Protein AF-A0A660M1A4-F1 (afdb_monomer_lite)

Structure (mmCIF, N/CA/C/O backbone):
data_AF-A0A660M1A4-F1
#
_entry.id   AF-A0A660M1A4-F1
#
loop_
_atom_site.group_PDB
_atom_site.id
_atom_site.type_symbol
_atom_site.label_atom_id
_atom_site.label_alt_id
_atom_site.label_comp_id
_atom_site.label_asym_id
_atom_site.label_entity_id
_atom_site.label_seq_id
_atom_site.pdbx_PDB_ins_code
_atom_site.Cartn_x
_atom_site.Cartn_y
_atom_site.Cartn_z
_atom_site.occupancy
_atom_site.B_iso_or_equiv
_atom_site.auth_seq_id
_atom_site.auth_comp_id
_atom_site.auth_asym_id
_atom_site.auth_atom_id
_atom_site.pdbx_PDB_model_num
ATOM 1 N N . MET A 1 1 ? 12.547 -5.404 16.496 1.00 49.41 1 MET A N 1
ATOM 2 C CA . MET A 1 1 ? 11.468 -6.348 16.134 1.00 49.41 1 MET A CA 1
ATOM 3 C C . MET A 1 1 ? 10.603 -5.686 15.074 1.00 49.41 1 MET A C 1
ATOM 5 O O . MET A 1 1 ? 9.869 -4.766 15.401 1.00 49.41 1 MET A O 1
ATOM 9 N N . THR A 1 2 ? 10.741 -6.063 13.805 1.00 57.44 2 THR A N 1
ATOM 10 C CA . THR A 1 2 ? 9.847 -5.602 12.730 1.00 57.44 2 THR A CA 1
ATOM 11 C C . THR A 1 2 ? 8.549 -6.396 12.840 1.00 57.44 2 THR A C 1
ATOM 13 O O . THR A 1 2 ? 8.504 -7.569 12.477 1.00 57.44 2 THR A O 1
ATOM 16 N N . ALA A 1 3 ? 7.523 -5.799 13.444 1.00 80.88 3 ALA A N 1
ATOM 17 C CA . ALA A 1 3 ? 6.221 -6.438 13.565 1.00 80.88 3 ALA A CA 1
ATOM 18 C C . ALA A 1 3 ? 5.537 -6.446 12.193 1.00 80.88 3 ALA A C 1
ATOM 20 O O . ALA A 1 3 ? 5.321 -5.393 11.597 1.00 80.88 3 ALA A O 1
ATOM 21 N N . ILE A 1 4 ? 5.215 -7.639 11.696 1.00 90.69 4 ILE A N 1
ATOM 22 C CA . ILE A 1 4 ? 4.364 -7.801 10.520 1.00 90.69 4 ILE A CA 1
ATOM 23 C C . ILE A 1 4 ? 2.919 -7.603 10.982 1.00 90.69 4 ILE A C 1
ATOM 25 O O . ILE A 1 4 ? 2.434 -8.339 11.839 1.00 90.69 4 ILE A O 1
ATOM 29 N N . GLU A 1 5 ? 2.237 -6.613 10.418 1.00 93.00 5 GLU A N 1
ATOM 30 C CA . GLU A 1 5 ? 0.866 -6.247 10.774 1.00 93.00 5 GLU A CA 1
ATOM 31 C C . GLU A 1 5 ? -0.054 -6.496 9.576 1.00 93.00 5 GLU A C 1
ATOM 33 O O . GLU A 1 5 ? 0.141 -5.914 8.506 1.00 93.00 5 GLU A O 1
ATOM 38 N N . ARG A 1 6 ? -1.073 -7.347 9.743 1.00 95.88 6 ARG A N 1
ATOM 39 C CA . ARG A 1 6 ? -2.158 -7.496 8.763 1.00 95.88 6 ARG A CA 1
ATOM 40 C C . ARG A 1 6 ? -3.344 -6.658 9.213 1.00 95.88 6 ARG A C 1
ATOM 42 O O . ARG A 1 6 ? -3.854 -6.867 10.308 1.00 95.88 6 ARG A O 1
ATOM 49 N N . THR A 1 7 ? -3.793 -5.735 8.373 1.00 96.75 7 THR A N 1
ATOM 50 C CA . THR A 1 7 ? -4.888 -4.824 8.718 1.00 96.75 7 THR A CA 1
ATOM 51 C C . THR A 1 7 ? -5.647 -4.372 7.477 1.00 96.75 7 THR A C 1
ATOM 53 O O . THR A 1 7 ? -5.137 -4.461 6.357 1.00 96.75 7 THR A O 1
ATOM 56 N N . LYS A 1 8 ? -6.875 -3.885 7.663 1.00 97.50 8 LYS A N 1
ATOM 57 C CA . LYS A 1 8 ? -7.603 -3.193 6.595 1.00 97.50 8 LYS A CA 1
ATOM 58 C C . LYS A 1 8 ? -7.116 -1.755 6.505 1.00 97.50 8 LYS A C 1
ATOM 60 O O . LYS A 1 8 ? -6.846 -1.124 7.525 1.00 97.50 8 LYS A O 1
ATOM 65 N N . ALA A 1 9 ? -7.029 -1.228 5.293 1.00 98.12 9 ALA A N 1
ATOM 66 C CA . ALA A 1 9 ? -6.623 0.146 5.073 1.00 98.12 9 ALA A CA 1
ATOM 67 C C . ALA A 1 9 ? -7.359 0.792 3.902 1.00 98.12 9 ALA A C 1
ATOM 69 O O . ALA A 1 9 ? -7.680 0.119 2.927 1.00 98.12 9 ALA A O 1
ATOM 70 N N . ILE A 1 10 ? -7.564 2.106 3.976 1.00 98.44 10 ILE A N 1
ATOM 71 C CA . ILE A 1 10 ? -8.031 2.925 2.851 1.00 98.44 10 ILE A CA 1
ATOM 72 C C . ILE A 1 10 ? -6.839 3.670 2.255 1.00 98.44 10 ILE A C 1
ATOM 74 O O . ILE A 1 10 ? -6.091 4.325 2.984 1.00 98.44 10 ILE A O 1
ATOM 78 N N . VAL A 1 11 ? -6.661 3.605 0.936 1.00 98.25 11 VAL A N 1
ATOM 79 C CA . VAL A 1 11 ? -5.599 4.354 0.246 1.00 98.25 11 VAL A CA 1
ATOM 80 C C .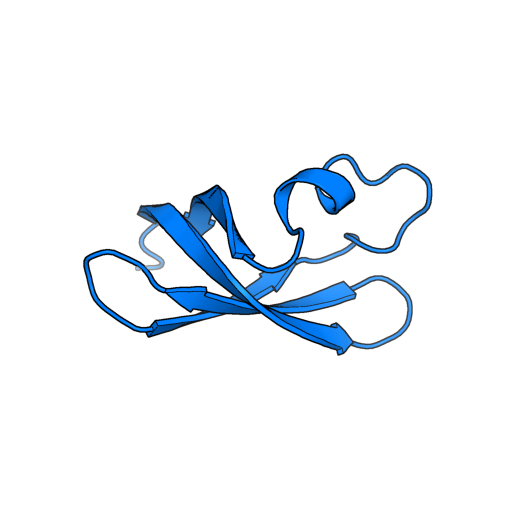 VAL A 1 11 ? -6.007 5.819 0.087 1.00 98.25 11 VAL A C 1
ATOM 82 O O . VAL A 1 11 ? -6.870 6.149 -0.718 1.00 98.25 11 VAL A O 1
ATOM 85 N N . LEU A 1 12 ? -5.357 6.718 0.821 1.00 98.44 12 LEU A N 1
ATOM 86 C CA . LEU A 1 12 ? -5.633 8.157 0.778 1.00 98.44 12 LEU A CA 1
ATOM 87 C C . LEU A 1 12 ? -4.811 8.895 -0.284 1.00 98.44 12 LEU A C 1
ATOM 89 O O . LEU A 1 12 ? -5.267 9.876 -0.862 1.00 98.44 12 LEU A O 1
ATOM 93 N N . ARG A 1 13 ? -3.571 8.453 -0.523 1.00 98.38 13 ARG A N 1
ATOM 94 C CA . ARG A 1 13 ? -2.645 9.086 -1.472 1.00 98.38 13 ARG A CA 1
ATOM 95 C C . ARG A 1 13 ? -1.750 8.050 -2.128 1.00 98.38 13 ARG A C 1
ATOM 97 O O . ARG A 1 13 ? -1.367 7.068 -1.494 1.00 98.38 13 ARG A O 1
ATOM 104 N N . ARG A 1 14 ? -1.376 8.323 -3.380 1.00 97.75 14 ARG A N 1
ATOM 105 C CA . ARG A 1 14 ? -0.400 7.558 -4.160 1.00 97.75 14 ARG A CA 1
ATOM 106 C C . ARG A 1 14 ? 0.602 8.522 -4.772 1.00 97.75 14 ARG A C 1
ATOM 108 O O . ARG A 1 14 ? 0.214 9.385 -5.552 1.00 97.75 14 ARG A O 1
ATOM 115 N N . THR A 1 15 ? 1.871 8.350 -4.446 1.00 98.12 15 THR A N 1
ATOM 116 C CA . THR A 1 15 ? 2.962 9.141 -5.015 1.00 98.12 15 THR A CA 1
ATOM 117 C C . THR A 1 15 ? 3.893 8.198 -5.754 1.00 98.12 15 THR A C 1
ATOM 119 O O . THR A 1 15 ? 4.360 7.224 -5.169 1.00 98.12 15 THR A O 1
ATOM 122 N N . ASN A 1 16 ? 4.162 8.454 -7.035 1.00 98.06 16 ASN A N 1
ATOM 123 C CA . ASN A 1 16 ? 5.161 7.679 -7.771 1.00 98.06 16 ASN A CA 1
ATOM 124 C C . ASN A 1 16 ? 6.540 7.899 -7.138 1.00 98.06 16 ASN A C 1
ATOM 126 O O . ASN A 1 16 ? 6.913 9.032 -6.843 1.00 98.06 16 ASN A O 1
ATOM 130 N N . TYR A 1 17 ? 7.277 6.814 -6.924 1.00 98.00 17 TYR A N 1
ATOM 131 C CA . TYR A 1 17 ? 8.617 6.848 -6.353 1.00 98.00 17 TYR A CA 1
ATOM 132 C C . TYR A 1 17 ? 9.561 6.050 -7.247 1.00 98.00 17 TYR A C 1
ATOM 134 O O . TYR A 1 17 ? 9.351 4.858 -7.479 1.00 98.00 17 TYR A O 1
ATOM 142 N N . GLY A 1 18 ? 10.567 6.731 -7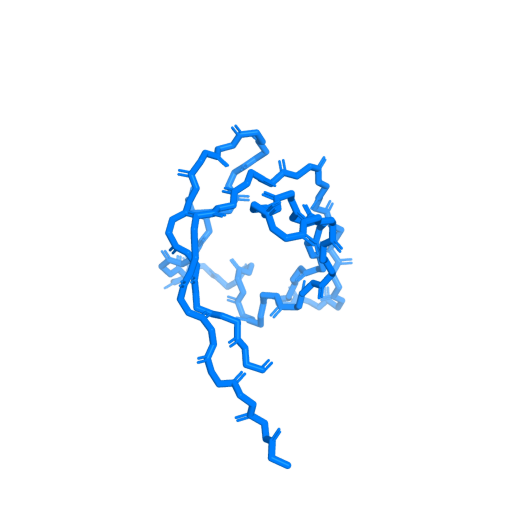.796 1.00 96.88 18 GLY A N 1
ATOM 143 C CA . GLY A 1 18 ? 11.434 6.163 -8.824 1.00 96.88 18 GLY A CA 1
ATOM 144 C C . GLY A 1 18 ? 10.647 5.602 -10.014 1.00 96.88 18 GLY A C 1
ATOM 145 O O . GLY A 1 18 ? 9.549 6.058 -10.352 1.00 96.88 18 GLY A O 1
ATOM 146 N N . GLU A 1 19 ? 11.206 4.578 -10.650 1.00 97.00 19 GLU A N 1
ATOM 147 C CA . GLU A 1 19 ? 10.629 3.990 -11.861 1.00 97.00 19 GLU A CA 1
ATOM 148 C C . GLU A 1 19 ? 9.522 2.973 -11.572 1.00 97.00 19 GLU A C 1
ATOM 150 O O . GLU A 1 19 ? 8.524 2.916 -12.289 1.00 97.00 19 GLU A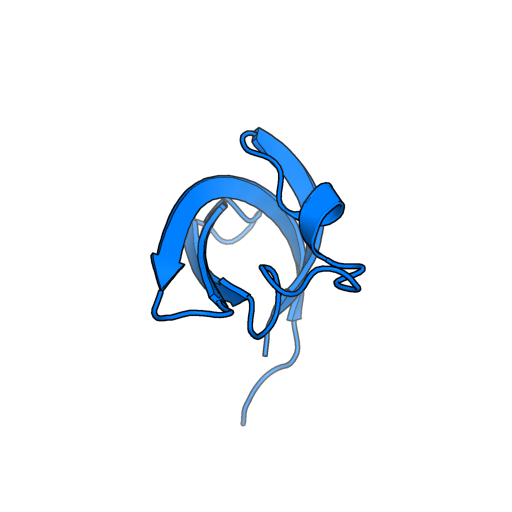 O 1
ATOM 155 N N . ALA A 1 20 ? 9.667 2.182 -10.507 1.00 98.00 20 ALA A N 1
ATOM 156 C CA . ALA A 1 20 ? 8.855 0.984 -10.307 1.00 98.00 20 ALA A CA 1
ATOM 157 C C . ALA A 1 20 ? 7.917 1.039 -9.091 1.00 98.00 20 ALA A C 1
ATOM 159 O O . ALA A 1 20 ? 7.050 0.171 -8.970 1.00 98.00 20 ALA A O 1
ATOM 160 N N . ASP A 1 21 ? 8.035 2.039 -8.214 1.00 98.31 21 ASP A N 1
ATOM 161 C CA . ASP A 1 21 ? 7.416 2.003 -6.886 1.00 98.31 21 ASP A CA 1
ATOM 162 C C . ASP A 1 21 ? 6.380 3.119 -6.691 1.00 98.31 21 ASP A C 1
ATOM 164 O O . ASP A 1 21 ? 6.291 4.085 -7.460 1.00 98.31 21 ASP A O 1
ATOM 168 N N . ARG A 1 22 ? 5.580 2.992 -5.627 1.00 98.00 22 ARG A N 1
ATOM 169 C CA . ARG A 1 22 ? 4.750 4.083 -5.101 1.00 98.00 22 ARG A CA 1
ATOM 170 C C . ARG A 1 22 ? 4.869 4.179 -3.587 1.00 98.00 22 ARG A C 1
ATOM 172 O O . ARG A 1 22 ? 4.904 3.161 -2.901 1.00 98.00 22 ARG A O 1
ATOM 179 N N . ILE A 1 23 ? 4.855 5.402 -3.072 1.00 98.25 23 ILE A N 1
ATOM 180 C CA . ILE A 1 23 ? 4.605 5.689 -1.659 1.00 98.25 23 ILE A CA 1
ATOM 181 C C . ILE A 1 23 ? 3.098 5.876 -1.484 1.00 98.25 23 ILE A C 1
ATOM 183 O O . ILE A 1 23 ? 2.460 6.612 -2.241 1.00 98.25 23 ILE A O 1
ATOM 187 N N . LEU A 1 24 ? 2.533 5.190 -0.496 1.00 98.06 24 LEU A N 1
ATOM 188 C CA . LEU A 1 24 ? 1.117 5.197 -0.167 1.00 98.06 24 LEU A CA 1
ATOM 189 C C . LEU A 1 24 ? 0.898 5.861 1.185 1.00 98.06 24 LEU A C 1
ATOM 191 O O . LEU A 1 24 ? 1.620 5.586 2.143 1.00 98.06 24 LEU A O 1
ATOM 195 N N . THR A 1 25 ? -0.149 6.673 1.271 1.00 98.38 25 THR A N 1
ATOM 196 C CA . THR A 1 25 ? -0.735 7.066 2.555 1.00 98.38 25 THR A CA 1
ATOM 197 C C . THR A 1 25 ? -1.966 6.207 2.788 1.00 98.38 25 THR A C 1
ATOM 199 O O . THR A 1 25 ? -2.871 6.196 1.957 1.00 98.38 25 THR A O 1
ATOM 202 N N . LEU A 1 26 ? -1.982 5.483 3.901 1.00 98.31 26 LEU A N 1
ATOM 203 C CA . LEU A 1 26 ? -3.002 4.509 4.262 1.00 98.31 26 LEU A CA 1
ATOM 204 C C . LEU A 1 26 ? -3.702 4.951 5.546 1.00 98.31 26 LEU A C 1
ATOM 206 O O . LEU A 1 26 ? -3.030 5.267 6.525 1.00 98.31 26 LEU A O 1
ATOM 210 N N . LEU A 1 27 ? -5.031 4.939 5.568 1.00 98.50 27 LEU A N 1
ATOM 211 C CA . LEU A 1 27 ? -5.805 5.056 6.801 1.00 98.50 27 LEU A CA 1
ATOM 212 C C . LEU A 1 27 ? -6.117 3.658 7.329 1.00 98.50 27 LEU A C 1
ATOM 214 O O . LEU A 1 27 ? -6.828 2.908 6.667 1.00 98.50 27 LEU A O 1
ATOM 218 N N . THR A 1 28 ? -5.588 3.318 8.499 1.00 97.44 28 THR A N 1
ATOM 219 C CA . THR A 1 28 ? -5.818 2.039 9.194 1.00 97.44 28 THR A CA 1
ATOM 220 C C . THR A 1 28 ? -6.662 2.269 10.458 1.00 97.44 28 THR A C 1
ATOM 222 O O . THR A 1 28 ? -6.769 3.417 10.898 1.00 97.44 28 THR A O 1
ATOM 225 N N . PRO A 1 29 ? -7.210 1.221 11.107 1.00 97.25 29 PRO A N 1
ATOM 226 C CA . PRO A 1 29 ? -7.879 1.352 12.407 1.00 97.25 29 PRO A CA 1
ATOM 227 C C . PRO A 1 29 ? -7.016 1.991 13.505 1.00 97.25 29 PRO A C 1
ATOM 229 O O . PRO A 1 29 ? -7.548 2.616 14.413 1.00 97.25 29 PRO A O 1
ATOM 232 N N . LEU A 1 30 ? -5.687 1.867 13.411 1.00 95.31 30 LEU A N 1
ATOM 233 C CA . LEU A 1 30 ? -4.731 2.457 14.355 1.00 95.31 30 LEU A CA 1
ATOM 234 C C . LEU A 1 30 ? -4.237 3.849 13.919 1.00 95.31 30 LEU A C 1
ATOM 236 O O . LEU A 1 30 ? -3.298 4.386 14.500 1.00 95.31 30 LEU A O 1
ATOM 240 N N . GLY A 1 31 ? -4.842 4.429 12.879 1.00 96.81 31 GLY A N 1
ATOM 241 C CA . GLY A 1 31 ? -4.502 5.745 12.345 1.00 96.81 31 GLY A CA 1
ATOM 242 C C . GLY A 1 31 ? -3.784 5.706 10.996 1.00 96.81 31 GLY A C 1
ATOM 243 O O . GLY A 1 31 ? -3.739 4.687 10.298 1.00 96.81 31 GLY A O 1
ATOM 244 N N . GLN A 1 32 ? -3.249 6.860 10.594 1.00 97.88 32 GLN A N 1
ATOM 245 C CA . GLN A 1 32 ? -2.590 7.030 9.302 1.00 97.88 32 GLN A CA 1
ATOM 246 C C . GLN A 1 32 ? -1.186 6.413 9.300 1.00 97.88 32 GLN A C 1
ATOM 248 O O . GLN A 1 32 ? -0.390 6.632 10.210 1.00 97.88 32 GLN A O 1
ATOM 253 N N . ARG A 1 33 ? -0.848 5.683 8.236 1.00 96.38 33 ARG A N 1
ATOM 254 C CA . ARG A 1 33 ? 0.467 5.064 8.029 1.00 96.38 33 ARG A CA 1
ATOM 255 C C . ARG A 1 33 ? 0.986 5.399 6.632 1.00 96.38 33 ARG A C 1
ATOM 257 O O . ARG A 1 33 ? 0.213 5.533 5.686 1.00 96.38 33 ARG A O 1
ATOM 264 N N . SER A 1 34 ? 2.303 5.538 6.506 1.00 96.75 34 SER A N 1
ATOM 265 C CA . SER A 1 34 ? 2.986 5.659 5.214 1.00 96.75 34 SER A CA 1
ATOM 266 C C . SER A 1 34 ? 3.677 4.340 4.889 1.00 96.75 34 SER A C 1
ATOM 268 O O . SER A 1 34 ? 4.311 3.754 5.766 1.00 96.75 34 SER A O 1
ATOM 270 N N . ALA A 1 35 ? 3.549 3.862 3.654 1.00 96.94 35 ALA A N 1
ATOM 271 C CA . ALA A 1 35 ? 4.148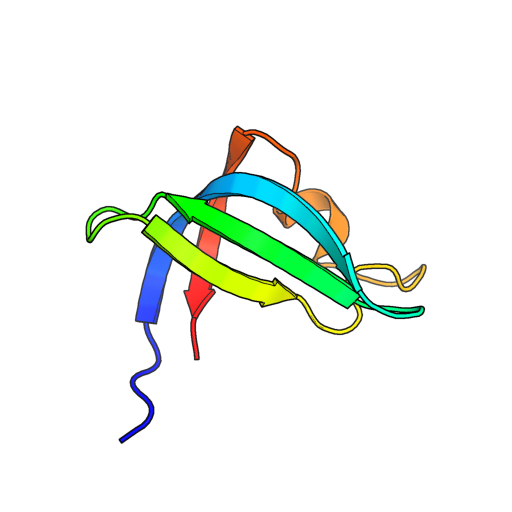 2.603 3.222 1.00 96.94 35 ALA A CA 1
ATOM 272 C C . ALA A 1 35 ? 4.654 2.690 1.780 1.00 96.94 35 ALA A C 1
ATOM 274 O O . ALA A 1 35 ? 4.052 3.357 0.941 1.00 96.94 35 ALA A O 1
ATOM 275 N N . ILE A 1 36 ? 5.739 1.975 1.472 1.00 97.50 36 ILE A N 1
ATOM 276 C CA . ILE A 1 36 ? 6.242 1.841 0.101 1.00 97.50 36 ILE A CA 1
ATOM 277 C C . ILE A 1 36 ? 5.748 0.537 -0.533 1.00 97.50 36 ILE A C 1
ATOM 279 O O . ILE A 1 36 ? 6.056 -0.567 -0.077 1.00 97.50 36 ILE A O 1
ATOM 283 N N . ALA A 1 37 ? 5.005 0.667 -1.627 1.00 97.19 37 ALA A N 1
ATOM 284 C CA . ALA A 1 37 ? 4.617 -0.431 -2.497 1.00 97.19 37 ALA A CA 1
ATOM 285 C C . ALA A 1 37 ? 5.685 -0.612 -3.585 1.00 97.19 37 ALA A C 1
ATOM 287 O O . ALA A 1 37 ? 5.628 -0.004 -4.658 1.00 97.19 37 ALA A O 1
ATOM 288 N N . ARG A 1 38 ? 6.693 -1.435 -3.280 1.00 97.19 38 ARG A N 1
ATOM 289 C CA . ARG A 1 38 ? 7.800 -1.736 -4.199 1.00 97.19 38 ARG A CA 1
ATOM 290 C C . ARG A 1 38 ? 7.330 -2.543 -5.408 1.00 97.19 38 ARG A C 1
ATOM 292 O O . ARG A 1 38 ? 6.558 -3.488 -5.267 1.00 97.19 38 ARG A O 1
ATOM 299 N N . GLY A 1 39 ? 7.819 -2.193 -6.590 1.00 97.62 39 GLY A N 1
ATOM 300 C CA . GLY A 1 39 ? 7.527 -2.833 -7.866 1.00 97.62 39 GLY A CA 1
ATOM 301 C C . GLY A 1 39 ? 6.078 -2.688 -8.325 1.00 97.62 39 GLY A C 1
ATOM 302 O O . GLY A 1 39 ? 5.668 -3.393 -9.247 1.00 97.62 39 GLY A O 1
ATOM 303 N N . VAL A 1 40 ? 5.273 -1.828 -7.692 1.00 97.56 40 VAL A N 1
ATOM 304 C CA . VAL A 1 40 ? 3.836 -1.742 -7.976 1.00 97.56 40 VAL A CA 1
ATOM 305 C C . VAL A 1 40 ? 3.512 -1.175 -9.358 1.00 97.56 40 VAL A C 1
ATOM 307 O O . VAL A 1 40 ? 2.443 -1.441 -9.892 1.00 97.56 40 VAL A O 1
ATOM 310 N N . ARG A 1 41 ? 4.440 -0.422 -9.956 1.00 97.12 41 ARG A N 1
ATOM 311 C CA . ARG A 1 41 ? 4.293 0.159 -11.297 1.00 97.12 41 ARG A CA 1
ATOM 312 C C . ARG A 1 41 ? 4.838 -0.731 -12.414 1.00 97.12 41 ARG A C 1
ATOM 314 O O . ARG A 1 41 ? 4.734 -0.351 -13.575 1.00 97.12 41 ARG A O 1
ATOM 321 N N . ARG A 1 42 ? 5.431 -1.889 -12.095 1.00 97.31 42 ARG A N 1
ATOM 322 C CA . ARG A 1 42 ? 5.845 -2.858 -13.123 1.00 97.31 42 ARG A CA 1
ATOM 323 C C . ARG A 1 42 ? 4.606 -3.398 -13.835 1.00 97.31 42 ARG A C 1
ATOM 325 O O . ARG A 1 42 ? 3.610 -3.681 -13.178 1.00 97.31 42 ARG A O 1
ATOM 332 N N . GLU A 1 43 ? 4.704 -3.618 -15.142 1.00 95.94 43 GLU A N 1
ATOM 333 C CA . GLU A 1 43 ? 3.599 -4.101 -15.988 1.00 95.94 43 GLU A CA 1
ATOM 334 C C . GLU A 1 43 ? 2.925 -5.366 -15.429 1.00 95.94 43 GLU A C 1
ATOM 336 O O . GLU A 1 43 ? 1.705 -5.463 -15.376 1.00 95.94 43 GLU A O 1
ATOM 341 N N . LYS A 1 44 ? 3.722 -6.311 -14.910 1.00 95.75 44 LYS A N 1
ATOM 342 C CA . LYS A 1 44 ? 3.235 -7.576 -14.331 1.00 95.75 44 LYS A CA 1
ATOM 343 C C . LYS A 1 44 ? 2.880 -7.489 -12.840 1.00 95.75 44 LYS A C 1
ATOM 345 O O . LYS A 1 44 ? 2.784 -8.518 -12.167 1.00 95.75 44 LYS A O 1
AT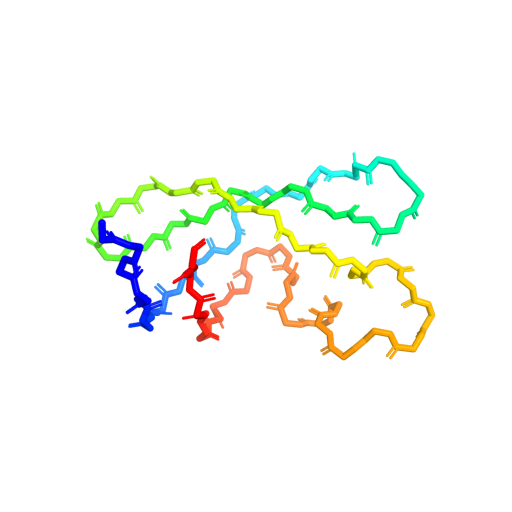OM 350 N N . SER A 1 45 ? 2.757 -6.288 -12.274 1.00 96.19 45 SER A N 1
ATOM 351 C CA . SER A 1 45 ? 2.493 -6.140 -10.846 1.00 96.19 45 SER A CA 1
ATOM 352 C C . SER A 1 45 ? 1.070 -6.547 -10.488 1.00 96.19 45 SER A C 1
ATOM 354 O O . SER A 1 45 ? 0.094 -5.967 -10.952 1.00 96.19 45 SER A O 1
ATOM 356 N N . ARG A 1 46 ? 0.951 -7.498 -9.560 1.00 94.19 46 ARG A N 1
ATOM 357 C CA . ARG A 1 46 ? -0.341 -7.927 -9.003 1.00 94.19 46 ARG A CA 1
ATOM 358 C C . ARG A 1 46 ? -0.889 -6.963 -7.948 1.00 94.19 46 ARG A C 1
ATOM 360 O O . ARG A 1 46 ? -2.033 -7.104 -7.536 1.00 94.19 46 ARG A O 1
ATOM 367 N N . LEU A 1 47 ? -0.075 -6.008 -7.491 1.00 94.69 47 LEU A N 1
ATOM 368 C CA . LEU A 1 47 ? -0.445 -5.071 -6.429 1.00 94.69 47 LEU A CA 1
ATOM 369 C C . LEU A 1 47 ? -1.148 -3.817 -6.960 1.00 94.69 47 LEU A C 1
ATOM 371 O O . LEU A 1 47 ? -1.805 -3.140 -6.178 1.00 94.69 47 LEU A O 1
ATOM 375 N N . ALA A 1 48 ? -1.032 -3.512 -8.259 1.00 94.31 48 ALA A N 1
ATOM 376 C CA . ALA A 1 48 ? -1.501 -2.253 -8.840 1.00 94.31 48 ALA A CA 1
ATOM 377 C C . ALA A 1 48 ? -2.994 -1.993 -8.581 1.00 94.31 48 ALA A C 1
ATOM 379 O O . ALA A 1 48 ? -3.336 -0.941 -8.049 1.00 94.31 48 ALA A O 1
ATOM 380 N N . GLY A 1 49 ? -3.857 -2.974 -8.864 1.00 94.12 49 GLY A N 1
ATOM 381 C CA . GLY A 1 49 ? -5.299 -2.846 -8.620 1.00 94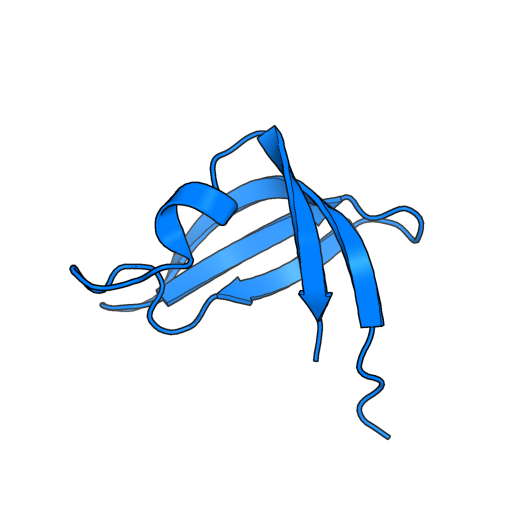.12 49 GLY A CA 1
ATOM 382 C C . GLY A 1 49 ? -5.668 -2.797 -7.133 1.00 94.12 49 GLY A C 1
ATOM 383 O O . GLY A 1 49 ? -6.622 -2.131 -6.751 1.00 94.12 49 GLY A O 1
ATOM 384 N N . GLY A 1 50 ? -4.878 -3.448 -6.273 1.00 93.69 50 GLY A N 1
ATOM 385 C CA . GLY A 1 50 ? -5.097 -3.464 -4.822 1.00 93.69 50 GLY A CA 1
ATOM 386 C C . GLY A 1 50 ? -4.708 -2.165 -4.111 1.00 93.69 50 GLY A C 1
ATOM 387 O O . GLY A 1 50 ? -4.906 -2.053 -2.904 1.00 93.69 50 GLY A O 1
ATOM 388 N N . ILE A 1 51 ? -4.139 -1.194 -4.829 1.00 96.00 51 ILE A N 1
ATOM 389 C CA . ILE A 1 51 ? -3.745 0.109 -4.284 1.00 96.00 51 ILE A CA 1
ATOM 390 C C . ILE A 1 51 ? -4.407 1.256 -5.050 1.00 96.00 51 ILE A C 1
ATOM 392 O O . ILE A 1 51 ? -3.788 2.300 -5.260 1.00 96.00 51 ILE A O 1
ATOM 396 N N . GLU A 1 52 ? -5.635 1.068 -5.531 1.00 96.19 52 GLU A N 1
ATOM 397 C CA . GLU A 1 52 ? -6.415 2.165 -6.102 1.00 96.19 52 GLU A CA 1
ATOM 398 C C . GLU A 1 52 ? -6.802 3.201 -5.045 1.00 96.19 52 GLU A C 1
ATOM 400 O O . GLU A 1 52 ? -6.950 2.890 -3.865 1.00 96.19 52 GLU A O 1
ATOM 405 N N . LEU A 1 53 ? -6.905 4.465 -5.467 1.00 97.38 53 LEU A N 1
ATOM 406 C CA . LEU A 1 53 ? -7.290 5.559 -4.573 1.00 97.38 53 LEU A CA 1
ATOM 407 C C . LEU A 1 53 ? -8.668 5.275 -3.970 1.00 97.38 53 LEU A C 1
ATOM 409 O O . LEU A 1 53 ? -9.595 4.904 -4.683 1.00 97.38 53 LEU A O 1
ATOM 413 N N . PHE A 1 54 ? -8.773 5.455 -2.655 1.00 97.19 54 PHE A N 1
ATOM 414 C CA . PHE A 1 54 ? -9.972 5.231 -1.844 1.00 97.19 54 PHE A CA 1
ATOM 415 C C . PHE A 1 54 ? -10.476 3.782 -1.789 1.00 97.19 54 PHE A C 1
ATOM 417 O O . PHE A 1 54 ? -11.513 3.521 -1.182 1.00 97.19 54 PHE A O 1
ATOM 424 N N . ALA A 1 55 ? -9.730 2.824 -2.345 1.00 95.75 55 ALA A N 1
ATOM 425 C CA . ALA A 1 55 ? -10.033 1.412 -2.170 1.00 95.75 55 ALA A CA 1
ATOM 426 C C . ALA A 1 55 ? -9.794 0.983 -0.715 1.00 95.75 55 ALA A C 1
ATOM 428 O O . ALA A 1 55 ? -8.818 1.402 -0.083 1.00 95.75 55 ALA A O 1
ATOM 429 N N . VAL A 1 56 ? -10.679 0.118 -0.210 1.00 97.00 56 VAL A N 1
ATOM 430 C CA . VAL A 1 56 ? -10.461 -0.627 1.033 1.00 97.00 56 VAL A CA 1
ATOM 431 C C . VAL A 1 56 ? -9.670 -1.884 0.690 1.00 97.00 56 VAL A C 1
ATOM 433 O O . VAL A 1 56 ? -10.166 -2.755 -0.023 1.00 97.00 56 VAL A O 1
ATOM 436 N N . SER A 1 57 ? -8.463 -1.996 1.231 1.00 96.00 57 SER A N 1
ATOM 437 C CA . SER A 1 57 ? -7.537 -3.084 0.929 1.00 96.00 57 SER A CA 1
ATOM 438 C C . SER A 1 57 ? -7.103 -3.806 2.198 1.00 96.00 57 SER A C 1
ATOM 440 O O . SER A 1 57 ? -6.801 -3.183 3.216 1.00 96.00 57 SER A O 1
ATOM 442 N N . ASP A 1 58 ? -7.034 -5.133 2.131 1.00 96.56 58 ASP A N 1
ATOM 443 C CA . ASP A 1 58 ? -6.355 -5.947 3.137 1.00 96.56 58 ASP A CA 1
ATOM 444 C C . ASP A 1 58 ? -4.843 -5.882 2.876 1.00 96.56 58 ASP A C 1
ATOM 446 O O . ASP A 1 58 ? -4.346 -6.427 1.887 1.00 96.56 58 ASP A O 1
ATOM 450 N N . VAL A 1 59 ? -4.111 -5.187 3.748 1.00 95.81 59 VAL A N 1
ATOM 451 C CA . VAL A 1 59 ? -2.673 -4.940 3.599 1.00 95.81 59 VAL A CA 1
ATOM 452 C C . VAL A 1 59 ? -1.868 -5.693 4.651 1.00 95.81 59 VAL A C 1
ATOM 454 O O . VAL A 1 59 ? -2.324 -5.924 5.771 1.00 95.81 59 VAL A O 1
ATOM 457 N N . VAL A 1 60 ? -0.643 -6.063 4.281 1.00 96.50 60 VAL A N 1
ATOM 458 C CA . VAL A 1 60 ? 0.376 -6.562 5.207 1.00 96.50 60 VAL A CA 1
ATOM 459 C C . VAL A 1 60 ? 1.509 -5.543 5.233 1.00 96.50 60 VAL A C 1
ATOM 461 O O . VAL A 1 60 ? 2.195 -5.348 4.228 1.00 96.50 60 VAL A O 1
ATOM 464 N N . LEU A 1 61 ? 1.669 -4.865 6.366 1.00 93.25 61 LEU A N 1
ATOM 465 C CA . LEU A 1 61 ? 2.713 -3.873 6.605 1.00 93.25 61 LEU A CA 1
ATOM 466 C C . LEU A 1 61 ? 3.890 -4.543 7.321 1.00 93.25 61 LEU A C 1
ATOM 468 O O . LEU A 1 61 ? 3.684 -5.327 8.246 1.00 93.25 61 LEU A O 1
ATOM 472 N N . ARG A 1 62 ? 5.113 -4.260 6.862 1.00 86.75 62 ARG A N 1
ATOM 473 C CA . ARG A 1 62 ? 6.370 -4.797 7.402 1.00 86.75 62 ARG A CA 1
ATOM 474 C C . ARG A 1 62 ? 7.424 -3.712 7.546 1.00 86.75 62 ARG A C 1
ATOM 476 O O . ARG A 1 62 ? 7.363 -2.759 6.733 1.00 86.75 62 ARG A O 1
#

Radius of gyration: 11.22 Å; chains: 1; bounding box: 22×17×32 Å

Secondary structure (DSSP, 8-state):
----EEEEEEEEEEEEETTTEEEEEEEETTEEEEEEETTTTSTT-TTSGGG-TT-EEEEEE-

Sequence (62 aa):
MTAIERTKAIVLRRTNYGEADRILTLLTPLGQRSAIARGVRREKSRLAGGIELFAVSDVVLR

Foldseek 3Di:
DQDWDWFKWFFADWADDPDAKTWTWIQTPVGIDIDIGGRLRPPPHPCVVQRDHRDTHGDIGD

pLDDT: mean 94.91, std 8.11, range [49.41, 98.5]